Protein AF-A0A7S3APR7-F1 (afdb_monomer_lite)

Secondary structure (DSSP, 8-state):
--SS------SSSPPTT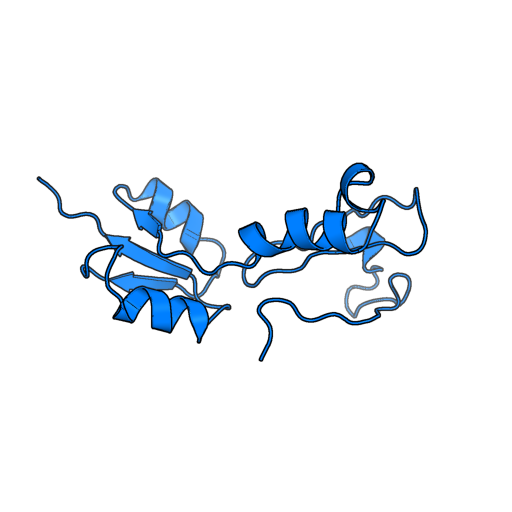S--HHHHHT--TTSSSPPEE--TTSPPEEPPGGG-SSHHHHHHHHHHHHS--EEEE-SHHHHHHHHTTT-EEEEE-S-TT-HHHHHHHHH-TTEEEEEEPPP-

Sequence (120 aa):
RGLVRGGVLDCEKALPSNKSLVGKFDLVRRTQPLLIFASGGHKPKQVPANSVGSAYAVMAWVKPKAEPHVRSITSQKQLQGYCGGRRTCLITRLPADSIILEQLARNFRTVEVLSLGEEP

Organism: NCBI:txid156174

Foldseek 3Di:
DDLDDDDDDDQQDQDPVRDGVCRVLVNDPPDPPFAWDDFAPDRIDTDDPVQVPDPVSVCVVRVVVSQFFEAEDADPVVVCVRPVPVQAEDEEQPDRPPPVLSVCSSVCRNYHYYHHDDDD

pLDDT: mean 85.1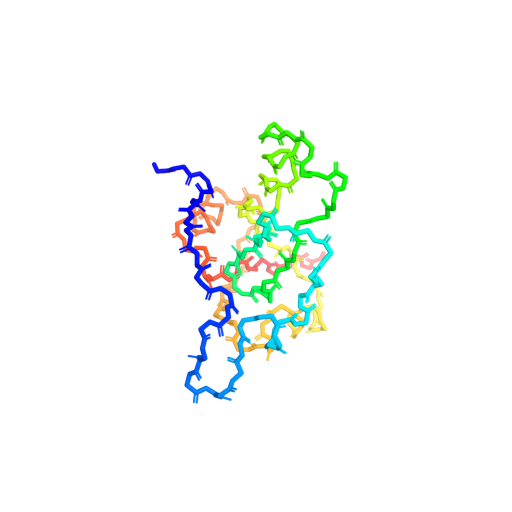7, std 8.64, range [48.28, 92.19]

Radius of gyration: 17.13 Å; chains: 1; bounding box: 39×26×48 Å

Structure (mmCIF, N/CA/C/O backbone):
data_AF-A0A7S3APR7-F1
#
_entry.id   AF-A0A7S3APR7-F1
#
loop_
_atom_site.group_PDB
_atom_site.id
_atom_site.type_symbol
_atom_site.label_atom_id
_atom_site.label_alt_id
_atom_site.label_comp_id
_atom_site.label_asym_id
_atom_site.label_entity_id
_atom_site.label_seq_id
_atom_site.pdbx_PDB_ins_code
_atom_site.Cartn_x
_atom_site.Cartn_y
_atom_site.Cartn_z
_atom_site.occupancy
_atom_site.B_iso_or_equiv
_atom_site.auth_seq_id
_atom_site.auth_comp_id
_atom_site.auth_asym_id
_atom_site.auth_atom_id
_atom_site.pdbx_PDB_model_num
ATOM 1 N N . ARG A 1 1 ? 6.989 -13.145 7.754 1.00 49.03 1 ARG A N 1
ATOM 2 C CA . ARG A 1 1 ? 6.702 -12.702 6.360 1.00 49.03 1 ARG A CA 1
ATOM 3 C C . ARG A 1 1 ? 6.849 -11.180 6.318 1.00 49.03 1 ARG A C 1
ATOM 5 O O . ARG A 1 1 ? 6.283 -10.538 7.189 1.00 49.03 1 ARG A O 1
ATOM 12 N N . GLY A 1 2 ? 7.649 -10.624 5.400 1.00 63.31 2 GLY A N 1
ATOM 13 C CA . GLY A 1 2 ? 7.965 -9.185 5.365 1.00 63.31 2 GLY A CA 1
ATOM 14 C C . GLY A 1 2 ? 6.755 -8.282 5.084 1.00 63.31 2 GLY A C 1
ATOM 15 O O . GLY A 1 2 ? 5.770 -8.731 4.498 1.00 63.31 2 GLY A O 1
ATOM 16 N N . LEU A 1 3 ? 6.844 -7.013 5.509 1.00 74.69 3 LEU A N 1
ATOM 17 C CA . LEU A 1 3 ? 5.797 -5.985 5.360 1.00 74.69 3 LEU A CA 1
ATOM 18 C C . LEU A 1 3 ? 5.459 -5.690 3.885 1.00 74.69 3 LEU A C 1
ATOM 20 O O . LEU A 1 3 ? 4.340 -5.303 3.564 1.00 74.69 3 LEU A O 1
ATOM 24 N N . VAL A 1 4 ? 6.434 -5.880 2.997 1.00 81.69 4 VAL A N 1
ATOM 25 C CA . VAL A 1 4 ? 6.363 -5.585 1.564 1.00 81.69 4 VAL A CA 1
ATOM 26 C C . VAL A 1 4 ? 6.776 -6.837 0.798 1.00 81.69 4 VAL A C 1
ATOM 28 O O . VAL A 1 4 ? 7.696 -7.544 1.213 1.00 81.69 4 VAL A O 1
ATOM 31 N N . ARG A 1 5 ? 6.097 -7.118 -0.318 1.00 85.88 5 ARG A N 1
ATOM 32 C CA . ARG A 1 5 ? 6.469 -8.179 -1.263 1.00 85.88 5 ARG A CA 1
ATOM 33 C C . ARG A 1 5 ? 6.855 -7.548 -2.595 1.00 85.88 5 ARG A C 1
ATOM 35 O O . ARG A 1 5 ? 6.199 -6.605 -3.028 1.00 85.88 5 ARG A O 1
ATOM 42 N N . GLY A 1 6 ? 7.905 -8.074 -3.217 1.00 87.81 6 GLY A N 1
ATOM 43 C CA . GLY A 1 6 ? 8.338 -7.689 -4.558 1.00 87.81 6 GLY A CA 1
ATOM 44 C C . GLY A 1 6 ? 7.937 -8.734 -5.594 1.00 87.81 6 GLY A C 1
ATOM 45 O O . GLY A 1 6 ? 7.776 -9.910 -5.267 1.00 87.81 6 GLY A O 1
ATOM 46 N N . GLY A 1 7 ? 7.784 -8.296 -6.838 1.00 90.25 7 GLY A N 1
ATOM 47 C CA . GLY A 1 7 ? 7.514 -9.149 -7.988 1.00 90.25 7 GLY A CA 1
ATOM 48 C C . GLY A 1 7 ? 7.732 -8.379 -9.284 1.00 90.25 7 GLY A C 1
ATOM 49 O O . GLY A 1 7 ? 7.788 -7.149 -9.275 1.00 90.25 7 GLY A O 1
ATOM 50 N N . VAL A 1 8 ? 7.862 -9.109 -10.388 1.00 91.31 8 VAL A N 1
ATOM 51 C CA . VAL A 1 8 ? 8.006 -8.538 -11.730 1.00 91.31 8 VAL A CA 1
ATOM 52 C C . VAL A 1 8 ? 6.725 -8.799 -12.507 1.00 91.31 8 VAL A C 1
ATOM 54 O O . VAL A 1 8 ? 6.100 -9.851 -12.370 1.00 91.31 8 VAL A O 1
ATOM 57 N N . LEU A 1 9 ? 6.313 -7.810 -13.289 1.00 88.81 9 LEU A N 1
ATOM 58 C CA . LEU A 1 9 ? 5.088 -7.827 -14.071 1.00 88.81 9 LEU A CA 1
ATOM 59 C C . LEU A 1 9 ? 5.421 -7.289 -15.459 1.00 88.81 9 LEU A C 1
ATOM 61 O O . LEU A 1 9 ? 6.075 -6.251 -15.574 1.00 88.81 9 LEU A O 1
ATOM 65 N N . ASP A 1 10 ? 4.930 -7.954 -16.499 1.00 89.38 10 ASP A N 1
ATOM 66 C CA . ASP A 1 10 ? 4.929 -7.374 -17.837 1.00 89.38 10 ASP A CA 1
ATOM 67 C C . ASP A 1 10 ? 3.837 -6.297 -17.907 1.00 89.38 10 ASP A C 1
ATOM 69 O O . ASP A 1 10 ? 2.639 -6.593 -17.877 1.00 89.38 10 ASP A O 1
ATOM 73 N N . CYS A 1 11 ? 4.263 -5.033 -17.945 1.00 87.00 11 CYS A N 1
ATOM 74 C CA . CYS A 1 11 ? 3.361 -3.886 -17.975 1.00 87.00 11 CYS A CA 1
ATOM 75 C C . CYS A 1 11 ? 2.682 -3.680 -19.336 1.00 87.00 11 CYS A C 1
ATOM 77 O O . CYS A 1 11 ? 1.676 -2.966 -19.391 1.00 87.00 11 CYS A O 1
ATOM 79 N N . GLU A 1 12 ? 3.205 -4.298 -20.398 1.00 87.31 12 GLU A N 1
ATOM 80 C CA . GLU A 1 12 ? 2.714 -4.187 -21.774 1.00 87.31 12 GLU A CA 1
ATOM 81 C C . GLU A 1 12 ? 1.708 -5.281 -22.121 1.00 87.31 12 GLU A C 1
ATOM 83 O O . GLU A 1 12 ? 0.846 -5.070 -22.976 1.00 87.31 12 GLU A O 1
ATOM 88 N N . LYS A 1 13 ? 1.755 -6.415 -21.414 1.00 91.69 13 LYS A N 1
ATOM 89 C CA . LYS A 1 13 ? 0.798 -7.504 -21.602 1.00 91.69 13 LYS A CA 1
ATOM 90 C C . LYS A 1 13 ? -0.643 -7.001 -21.487 1.00 91.69 13 LYS A C 1
ATOM 92 O O . LYS A 1 13 ? -1.040 -6.381 -20.494 1.00 91.69 13 LYS A O 1
ATOM 97 N N . ALA A 1 14 ? -1.441 -7.308 -22.507 1.00 91.88 14 ALA A N 1
ATOM 98 C CA . ALA A 1 14 ? -2.855 -6.977 -22.528 1.00 91.88 14 ALA A CA 1
ATOM 99 C C . ALA A 1 14 ? -3.597 -7.712 -21.401 1.00 91.88 14 ALA A C 1
ATOM 101 O O . ALA A 1 14 ? -3.483 -8.927 -21.229 1.00 91.88 14 ALA A O 1
ATOM 102 N N . LEU A 1 15 ? -4.367 -6.957 -20.622 1.00 90.00 15 LEU A N 1
ATOM 103 C CA . LEU A 1 15 ? -5.308 -7.495 -19.645 1.00 90.00 15 LEU A CA 1
ATOM 104 C C . LEU A 1 15 ? -6.585 -7.976 -20.357 1.00 90.00 15 LEU A C 1
ATOM 106 O O . LEU A 1 15 ? -6.844 -7.537 -21.476 1.00 90.00 15 LEU A O 1
ATOM 110 N N . PRO A 1 16 ? -7.466 -8.748 -19.690 1.00 92.19 16 PRO A N 1
ATOM 111 C CA . PRO A 1 16 ? -8.779 -9.116 -20.240 1.00 92.19 16 PRO A CA 1
ATOM 112 C C . PRO A 1 16 ? -9.645 -7.924 -20.683 1.00 92.19 16 PRO A C 1
ATOM 114 O O . PRO A 1 16 ? -10.578 -8.078 -21.457 1.00 92.19 16 PRO A O 1
ATOM 117 N N . SER A 1 17 ? -9.334 -6.717 -20.203 1.00 89.56 17 SER A N 1
ATOM 118 C CA . SER A 1 17 ? -9.963 -5.469 -20.642 1.00 89.56 17 SER A CA 1
ATOM 119 C C . SER A 1 17 ? -9.361 -4.878 -21.929 1.00 89.56 17 SER A C 1
ATOM 121 O O . SER A 1 17 ? -9.608 -3.706 -22.203 1.00 89.56 17 SER A O 1
ATOM 123 N N . ASN A 1 18 ? -8.493 -5.603 -22.643 1.00 90.56 18 ASN A N 1
ATOM 124 C CA . ASN A 1 18 ? -7.707 -5.154 -23.806 1.00 90.56 18 ASN A CA 1
ATOM 125 C C . ASN A 1 18 ? -6.809 -3.921 -23.566 1.00 90.56 18 ASN A C 1
ATOM 127 O O . ASN A 1 18 ? -6.305 -3.317 -24.507 1.00 90.56 18 ASN A O 1
ATOM 131 N N . LYS A 1 19 ? -6.575 -3.544 -22.302 1.00 92.12 19 LYS A N 1
ATOM 132 C CA . LYS A 1 19 ? -5.662 -2.456 -21.908 1.00 92.12 19 LYS A CA 1
ATOM 133 C C . LYS A 1 19 ? -4.392 -3.042 -21.303 1.00 92.12 19 LYS A C 1
ATOM 135 O O . LYS A 1 19 ? -4.469 -4.049 -20.602 1.00 92.12 19 LYS A O 1
ATOM 140 N N . SER A 1 20 ? -3.254 -2.385 -21.506 1.00 92.00 20 SER A N 1
ATOM 141 C CA . SER A 1 20 ? -2.024 -2.663 -20.755 1.00 92.00 20 SER A CA 1
ATOM 142 C C . SER A 1 20 ? -2.139 -2.158 -19.308 1.00 92.00 20 SER A C 1
ATOM 144 O O . SER A 1 20 ? -3.022 -1.349 -18.988 1.00 92.00 20 SER A O 1
ATOM 146 N N . LEU A 1 21 ? -1.246 -2.595 -18.413 1.00 89.62 21 LEU A N 1
ATOM 147 C CA . LEU A 1 21 ? -1.198 -2.066 -17.041 1.00 89.62 21 LEU A CA 1
ATOM 148 C C . LEU A 1 21 ? -0.917 -0.559 -17.038 1.00 89.62 21 LEU A C 1
ATOM 150 O O . LEU A 1 21 ? -1.522 0.173 -16.253 1.00 89.62 21 LEU A O 1
ATOM 154 N N . VAL A 1 22 ? -0.071 -0.098 -17.964 1.00 90.38 22 VAL A N 1
ATOM 155 C CA . VAL A 1 22 ? 0.219 1.326 -18.163 1.00 90.38 22 VAL A CA 1
ATOM 156 C C . VAL A 1 22 ? -1.060 2.096 -18.482 1.00 90.38 22 VAL A C 1
ATOM 158 O O . VAL A 1 22 ? -1.385 3.046 -17.774 1.00 90.38 22 VAL A O 1
ATOM 161 N N . GLY A 1 23 ? -1.824 1.661 -19.488 1.00 90.06 23 GLY A N 1
ATOM 162 C CA . GLY A 1 23 ? -3.046 2.357 -19.900 1.00 90.06 23 GLY A CA 1
ATOM 163 C C . GLY A 1 23 ? -4.189 2.242 -18.888 1.00 90.06 23 GLY A C 1
ATOM 164 O O . GLY A 1 23 ? -5.009 3.147 -18.764 1.00 90.06 23 GLY A O 1
ATOM 165 N N . LYS A 1 24 ? -4.262 1.141 -18.131 1.00 89.75 24 LYS A N 1
ATOM 166 C CA . LYS A 1 24 ? -5.295 0.958 -17.100 1.00 89.75 24 LYS A CA 1
ATOM 167 C C . LYS A 1 24 ? -5.065 1.850 -15.882 1.00 89.75 24 LYS A C 1
ATOM 169 O O . LYS A 1 24 ? -6.032 2.338 -15.294 1.00 89.75 24 LYS A O 1
ATOM 174 N N . PHE A 1 25 ? -3.810 2.022 -15.474 1.00 89.31 25 PHE A N 1
ATOM 175 C CA . PHE A 1 25 ? -3.472 2.756 -14.256 1.00 89.31 25 PHE A CA 1
ATOM 176 C C . PHE A 1 25 ? -2.939 4.165 -14.494 1.00 89.31 25 PHE A C 1
ATOM 178 O O . PHE A 1 25 ? -2.789 4.883 -13.508 1.00 89.31 25 PHE A O 1
ATOM 185 N N . ASP A 1 26 ? -2.796 4.577 -15.756 1.00 89.44 26 ASP A N 1
ATOM 186 C CA . ASP A 1 26 ? -2.256 5.878 -16.165 1.00 89.44 26 ASP A CA 1
ATOM 187 C C . ASP A 1 26 ? -0.806 6.064 -15.684 1.00 89.44 26 ASP A C 1
ATOM 189 O O . ASP A 1 26 ? -0.451 7.017 -14.994 1.00 89.44 26 ASP A O 1
ATOM 193 N N . LEU A 1 27 ? 0.026 5.053 -15.958 1.00 88.88 27 LEU A N 1
ATOM 194 C CA . LEU A 1 27 ? 1.436 5.046 -15.562 1.00 88.88 27 LEU A CA 1
ATOM 195 C C . LEU A 1 27 ? 2.281 5.812 -16.583 1.00 88.88 27 LEU A C 1
ATOM 197 O O . LEU A 1 27 ? 2.084 5.690 -17.792 1.00 88.88 27 LEU A O 1
ATOM 201 N N . VAL A 1 28 ? 3.282 6.551 -16.106 1.00 88.38 28 VAL A N 1
ATOM 202 C CA . VAL A 1 28 ? 4.118 7.403 -16.954 1.00 88.38 28 VAL A CA 1
ATOM 203 C C . VAL A 1 28 ? 5.405 6.674 -17.339 1.00 88.38 28 VAL A C 1
ATOM 205 O O . VAL A 1 28 ? 6.267 6.400 -16.500 1.00 88.38 28 VAL A O 1
ATOM 208 N N . ARG A 1 29 ? 5.581 6.432 -18.642 1.00 82.31 29 ARG A N 1
ATOM 209 C CA . ARG A 1 29 ? 6.728 5.717 -19.238 1.00 82.31 29 ARG A CA 1
ATOM 210 C C . ARG A 1 29 ? 7.992 6.572 -19.389 1.00 82.31 29 ARG A C 1
ATOM 212 O O . ARG A 1 29 ? 8.595 6.604 -20.453 1.00 82.31 29 ARG A O 1
ATOM 219 N N . ARG A 1 30 ? 8.399 7.297 -18.347 1.00 76.56 30 ARG A N 1
ATOM 220 C CA . ARG A 1 30 ? 9.641 8.097 -18.398 1.00 76.56 30 ARG A CA 1
ATOM 221 C C . ARG A 1 30 ? 10.892 7.301 -18.027 1.00 76.56 30 ARG A C 1
ATOM 223 O O . ARG A 1 30 ? 11.988 7.718 -18.372 1.00 76.56 30 ARG A O 1
ATOM 230 N N . THR A 1 31 ? 10.734 6.174 -17.336 1.00 69.94 31 THR A N 1
ATOM 231 C CA . THR A 1 31 ? 11.840 5.338 -16.852 1.00 69.94 31 THR A CA 1
ATOM 232 C C . THR A 1 31 ? 11.484 3.858 -16.982 1.00 69.94 31 THR A C 1
ATOM 234 O O . THR A 1 31 ? 10.324 3.483 -16.803 1.00 69.94 31 THR A O 1
ATOM 237 N N . GLN A 1 32 ? 12.475 3.008 -17.254 1.00 71.88 32 GLN A N 1
ATOM 238 C CA . GLN A 1 32 ? 12.354 1.552 -17.153 1.00 71.88 32 GLN A CA 1
ATOM 239 C C . GLN A 1 32 ? 13.485 1.012 -16.257 1.00 71.88 32 GLN A C 1
ATOM 241 O O . GLN A 1 32 ? 14.619 1.459 -16.418 1.00 71.88 32 GLN A O 1
ATOM 246 N N . PRO A 1 33 ? 13.206 0.084 -15.320 1.00 81.81 33 PRO A N 1
ATOM 247 C CA . PRO A 1 33 ? 11.897 -0.502 -15.008 1.00 81.81 33 PRO A CA 1
ATOM 248 C C . PRO A 1 33 ? 10.936 0.486 -14.312 1.00 81.81 33 PRO A C 1
ATOM 250 O O . PRO A 1 33 ? 11.357 1.395 -13.597 1.00 81.81 33 PRO A O 1
ATOM 253 N N . LEU A 1 34 ? 9.625 0.301 -14.510 1.00 88.44 34 LEU A N 1
ATOM 254 C CA . LEU A 1 34 ? 8.599 1.028 -13.754 1.00 88.44 34 LEU A CA 1
ATOM 255 C C . LEU A 1 34 ? 8.448 0.393 -12.370 1.00 88.44 34 LEU A C 1
ATOM 257 O O . LEU A 1 34 ? 8.059 -0.768 -12.255 1.00 88.44 34 LEU A O 1
ATOM 261 N N . LEU A 1 35 ? 8.703 1.163 -11.313 1.00 90.81 35 LEU A N 1
ATOM 262 C CA . LEU A 1 35 ? 8.385 0.731 -9.955 1.00 90.81 35 LEU A CA 1
ATOM 263 C C . LEU A 1 35 ? 6.946 1.115 -9.619 1.00 90.81 35 LEU A C 1
ATOM 265 O O . LEU A 1 35 ? 6.581 2.291 -9.628 1.00 90.81 35 LEU A O 1
ATOM 269 N N . ILE A 1 36 ? 6.130 0.108 -9.319 1.00 91.06 36 ILE A N 1
ATOM 270 C CA . ILE A 1 36 ? 4.713 0.264 -8.996 1.00 91.06 36 ILE A CA 1
ATOM 271 C C . ILE A 1 36 ? 4.493 -0.226 -7.569 1.00 91.06 36 ILE A C 1
ATOM 273 O O . ILE A 1 36 ? 4.895 -1.328 -7.203 1.00 91.06 36 ILE A O 1
ATOM 277 N N . PHE A 1 37 ? 3.815 0.588 -6.771 1.00 91.25 37 PHE A N 1
ATOM 278 C CA . PHE A 1 37 ? 3.325 0.212 -5.460 1.00 91.25 37 PHE A CA 1
ATOM 279 C C . PHE A 1 37 ? 1.833 -0.097 -5.525 1.00 91.25 37 PHE A C 1
ATOM 281 O O . PHE A 1 37 ? 1.029 0.721 -5.980 1.00 91.25 37 PHE A O 1
ATOM 288 N N . ALA A 1 38 ? 1.471 -1.277 -5.033 1.00 88.62 38 ALA A N 1
ATOM 289 C CA . ALA A 1 38 ? 0.095 -1.698 -4.849 1.00 88.62 38 ALA A CA 1
ATOM 290 C C . ALA A 1 38 ? -0.118 -2.070 -3.378 1.00 88.62 38 ALA A C 1
ATOM 292 O O . ALA A 1 38 ? 0.607 -2.896 -2.824 1.00 88.62 38 ALA A O 1
ATOM 293 N N . SER A 1 39 ? -1.130 -1.468 -2.761 1.00 83.44 39 SER A N 1
ATOM 294 C CA . SER A 1 39 ? -1.626 -1.832 -1.436 1.00 83.44 39 SER A CA 1
ATOM 295 C C . SER A 1 39 ? -3.099 -2.219 -1.532 1.00 83.44 39 SER A C 1
ATOM 297 O O . SER A 1 39 ? -3.816 -1.746 -2.418 1.00 83.44 39 SER A O 1
ATOM 299 N N . GLY A 1 40 ? -3.543 -3.116 -0.647 1.00 72.81 40 GLY A N 1
ATOM 300 C CA . GLY A 1 40 ? -4.936 -3.562 -0.600 1.00 72.81 40 GLY A CA 1
ATOM 301 C C . GLY A 1 40 ? -5.892 -2.369 -0.554 1.00 72.81 40 GLY A C 1
ATOM 302 O O . GLY A 1 40 ? -5.646 -1.407 0.163 1.00 72.81 40 GLY A O 1
ATOM 303 N N . GLY A 1 41 ? -6.933 -2.393 -1.387 1.00 68.69 41 GLY A N 1
ATOM 304 C CA . GLY A 1 41 ? -7.954 -1.340 -1.441 1.00 68.69 41 GLY A CA 1
ATOM 305 C C . GLY A 1 41 ? -7.577 -0.075 -2.224 1.00 68.69 41 GLY A C 1
ATOM 306 O O . GLY A 1 41 ? -8.471 0.665 -2.639 1.00 68.69 41 GLY A O 1
ATOM 307 N N . HIS A 1 42 ? -6.298 0.174 -2.513 1.00 77.94 42 HIS A N 1
ATOM 308 C CA . HIS A 1 42 ? -5.869 1.378 -3.226 1.00 77.94 42 HIS A CA 1
ATOM 309 C C . HIS A 1 42 ? -5.536 1.106 -4.695 1.00 77.94 42 HIS A C 1
ATOM 311 O O . HIS A 1 42 ? -4.982 0.068 -5.055 1.00 77.94 42 HIS A O 1
ATOM 317 N N . LYS A 1 43 ? -5.836 2.084 -5.564 1.00 84.12 43 LYS A N 1
ATOM 318 C CA . LYS A 1 43 ? -5.367 2.061 -6.957 1.00 84.12 43 LYS A CA 1
ATOM 319 C C . LYS A 1 43 ? -3.829 2.006 -6.945 1.00 84.12 43 LYS A C 1
ATOM 321 O O . LYS A 1 43 ? -3.233 2.843 -6.259 1.00 84.12 43 LYS A O 1
ATOM 326 N N . PRO A 1 44 ? -3.196 1.079 -7.687 1.00 88.94 44 PRO A N 1
ATOM 327 C CA . PRO A 1 44 ? -1.747 1.045 -7.841 1.00 88.94 44 PRO A CA 1
ATOM 328 C C . PRO A 1 44 ? -1.193 2.399 -8.290 1.00 88.94 44 PRO A C 1
ATOM 330 O O . PRO A 1 44 ? -1.810 3.087 -9.106 1.00 88.94 44 PRO A O 1
ATOM 333 N N . LYS A 1 45 ? -0.033 2.777 -7.749 1.00 89.38 45 LYS A N 1
ATOM 334 C CA . LYS A 1 45 ? 0.646 4.043 -8.050 1.00 89.38 45 LYS A CA 1
ATOM 335 C C . LYS A 1 45 ? 2.094 3.796 -8.433 1.00 89.38 45 LYS A C 1
ATOM 337 O O . LYS A 1 45 ? 2.748 2.925 -7.868 1.00 89.38 45 LYS A O 1
ATOM 342 N N . GLN A 1 46 ? 2.605 4.603 -9.351 1.00 90.69 46 GLN A N 1
ATOM 343 C CA . GLN A 1 46 ? 4.027 4.626 -9.668 1.00 90.69 46 GLN A CA 1
ATOM 344 C C . GLN A 1 46 ? 4.816 5.240 -8.505 1.00 90.69 46 GLN A C 1
ATOM 346 O O . GLN A 1 46 ? 4.394 6.241 -7.919 1.00 90.69 46 GLN A O 1
ATOM 351 N N . VAL A 1 47 ? 5.953 4.635 -8.162 1.00 90.75 47 VAL A N 1
ATOM 352 C CA . VAL A 1 47 ? 6.881 5.191 -7.175 1.00 90.75 47 VAL A CA 1
ATOM 353 C C . VAL A 1 47 ? 7.507 6.460 -7.774 1.00 90.75 47 VAL A C 1
ATOM 355 O O . VAL A 1 47 ? 8.004 6.411 -8.902 1.00 90.75 47 VAL A O 1
ATOM 358 N N . PRO A 1 48 ? 7.478 7.601 -7.065 1.00 88.62 48 PRO A N 1
ATOM 359 C CA . PRO A 1 48 ? 8.060 8.850 -7.546 1.00 88.62 48 PRO A CA 1
ATOM 360 C C . PRO A 1 48 ? 9.552 8.710 -7.854 1.00 88.62 48 PRO A C 1
ATOM 362 O O . PRO A 1 48 ? 10.277 8.094 -7.079 1.00 88.62 48 PRO A O 1
ATOM 365 N N . ALA A 1 49 ? 10.025 9.328 -8.939 1.00 84.88 49 ALA A N 1
ATOM 366 C CA . ALA A 1 49 ? 11.409 9.190 -9.408 1.00 84.88 49 ALA A CA 1
ATOM 367 C C . ALA A 1 49 ? 12.465 9.540 -8.340 1.00 84.88 49 ALA A C 1
ATOM 369 O O . ALA A 1 49 ? 13.467 8.841 -8.215 1.00 84.88 49 ALA A O 1
ATOM 370 N N . ASN A 1 50 ? 12.205 10.553 -7.504 1.00 85.44 50 ASN A N 1
ATOM 371 C CA . ASN A 1 50 ? 13.082 10.931 -6.386 1.00 85.44 50 ASN A CA 1
ATOM 372 C C . ASN A 1 50 ? 13.251 9.821 -5.329 1.00 85.44 50 ASN A C 1
ATOM 374 O O . ASN A 1 50 ? 14.215 9.828 -4.573 1.00 85.44 50 ASN A O 1
ATOM 378 N N . SER A 1 51 ? 12.324 8.865 -5.282 1.00 86.62 51 SER A N 1
ATOM 379 C CA . SER A 1 51 ? 12.326 7.739 -4.348 1.00 86.62 51 SER A CA 1
ATOM 380 C C . SER A 1 51 ? 12.926 6.470 -4.966 1.00 86.62 51 SER A C 1
ATOM 382 O O . SER A 1 51 ? 13.072 5.478 -4.264 1.00 86.62 51 SER A O 1
ATOM 384 N N . VAL A 1 52 ? 13.278 6.482 -6.260 1.00 84.81 52 VAL A N 1
ATOM 385 C CA . VAL A 1 52 ? 13.826 5.323 -6.998 1.00 84.81 52 VAL A CA 1
ATOM 386 C C . VAL A 1 52 ? 15.364 5.292 -6.986 1.00 84.81 52 VAL A C 1
ATOM 388 O O . VAL A 1 52 ? 15.961 4.316 -7.423 1.00 84.81 52 VAL A O 1
ATOM 391 N N . GLY A 1 53 ? 16.030 6.316 -6.439 1.00 84.31 53 GLY A N 1
ATOM 392 C CA . GLY A 1 53 ? 17.495 6.445 -6.493 1.00 84.31 53 GLY A CA 1
ATOM 393 C C . GLY A 1 53 ? 18.286 5.352 -5.760 1.00 84.31 53 GLY A C 1
ATOM 394 O O . GLY A 1 53 ? 19.463 5.157 -6.044 1.00 84.31 53 GLY A O 1
ATOM 395 N N . SER A 1 54 ? 17.669 4.624 -4.827 1.00 89.00 54 SER A N 1
ATOM 396 C CA . SER A 1 54 ? 18.287 3.477 -4.154 1.00 89.00 54 SER A CA 1
ATOM 397 C C . SER A 1 54 ? 17.233 2.550 -3.552 1.00 89.00 54 SER A C 1
ATOM 399 O O . SER A 1 54 ? 16.104 2.963 -3.282 1.00 89.00 54 SER A O 1
ATOM 401 N N . ALA A 1 55 ? 17.611 1.300 -3.264 1.00 87.69 55 ALA A N 1
ATOM 402 C CA . ALA A 1 55 ? 16.737 0.364 -2.553 1.00 87.69 55 ALA A CA 1
ATOM 403 C C . ALA A 1 55 ? 16.279 0.920 -1.190 1.00 87.69 55 ALA A C 1
ATOM 405 O O . ALA A 1 55 ? 15.126 0.743 -0.800 1.00 87.69 55 ALA A O 1
ATOM 406 N N . TYR A 1 56 ? 17.158 1.648 -0.494 1.00 90.06 56 TYR A N 1
ATOM 407 C CA . TYR A 1 56 ? 16.831 2.310 0.767 1.00 90.06 56 TYR A CA 1
ATOM 408 C C . TYR A 1 56 ? 15.765 3.398 0.585 1.00 90.06 56 TYR A C 1
ATOM 410 O O . TYR A 1 56 ? 14.785 3.418 1.328 1.00 90.06 56 TYR A O 1
ATOM 418 N N . ALA A 1 57 ? 15.904 4.254 -0.433 1.00 91.12 57 ALA A N 1
ATOM 419 C CA . ALA A 1 57 ? 14.930 5.304 -0.730 1.00 91.12 57 ALA A CA 1
ATOM 420 C C . ALA A 1 57 ? 13.554 4.723 -1.099 1.00 91.12 57 ALA A C 1
ATOM 422 O O . ALA A 1 57 ? 12.525 5.195 -0.608 1.00 91.12 57 ALA A O 1
ATOM 423 N N . VAL A 1 58 ? 13.535 3.637 -1.880 1.00 90.62 58 VAL A N 1
ATOM 424 C CA . VAL A 1 58 ? 12.296 2.924 -2.218 1.00 90.62 58 VAL A CA 1
ATOM 425 C C . VAL A 1 58 ? 11.645 2.381 -0.948 1.00 90.62 58 VAL A C 1
ATOM 427 O O . VAL A 1 58 ? 10.459 2.608 -0.712 1.00 90.62 58 VAL A O 1
ATOM 430 N N . MET A 1 59 ? 12.411 1.704 -0.090 1.00 90.31 59 MET A N 1
ATOM 431 C CA . MET A 1 59 ? 11.889 1.142 1.156 1.00 90.31 59 MET A CA 1
ATOM 432 C C . MET A 1 59 ? 11.386 2.219 2.120 1.00 90.31 59 MET A C 1
ATOM 434 O O . MET A 1 59 ? 10.318 2.042 2.708 1.00 90.31 59 MET A O 1
ATOM 438 N N . ALA A 1 60 ? 12.093 3.343 2.243 1.00 90.69 60 ALA A N 1
ATOM 439 C CA . ALA A 1 60 ? 11.664 4.486 3.046 1.00 90.69 60 ALA A CA 1
ATOM 440 C C . ALA A 1 60 ? 10.333 5.070 2.544 1.00 90.69 60 ALA A C 1
ATOM 442 O O . ALA A 1 60 ? 9.481 5.455 3.344 1.00 90.69 60 ALA A O 1
ATOM 443 N N . TRP A 1 61 ? 10.106 5.077 1.227 1.00 90.69 61 TRP A N 1
ATOM 444 C CA . TRP A 1 61 ? 8.845 5.539 0.653 1.00 90.69 61 TRP A CA 1
ATOM 445 C C . TRP A 1 61 ? 7.703 4.522 0.802 1.00 90.69 6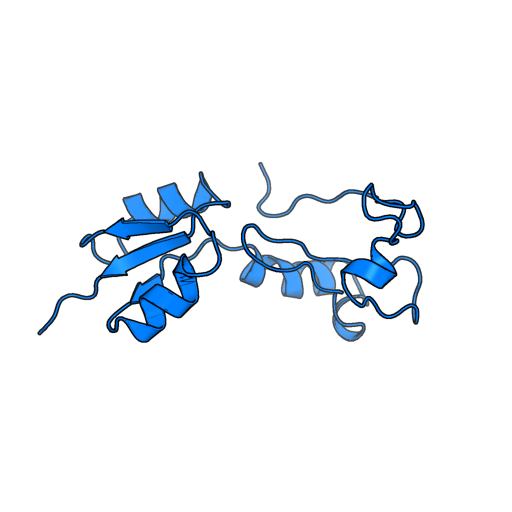1 TRP A C 1
ATOM 447 O O . TRP A 1 61 ? 6.557 4.923 1.037 1.00 90.69 61 TRP A O 1
ATOM 457 N N . VAL A 1 62 ? 7.989 3.225 0.646 1.00 90.81 62 VAL A N 1
ATOM 458 C CA . VAL A 1 62 ? 6.982 2.152 0.647 1.00 90.81 62 VAL A CA 1
ATOM 459 C C . VAL A 1 62 ? 6.545 1.777 2.063 1.00 90.81 62 VAL A C 1
ATOM 461 O O . VAL A 1 62 ? 5.350 1.606 2.296 1.00 90.81 62 VAL A O 1
ATOM 464 N N . LYS A 1 63 ? 7.479 1.643 3.014 1.00 88.56 63 LYS A N 1
ATOM 465 C CA . LYS A 1 63 ? 7.210 1.070 4.345 1.00 88.56 63 LYS A CA 1
ATOM 466 C C . LYS A 1 63 ? 6.074 1.788 5.096 1.00 88.56 63 LYS A C 1
ATOM 468 O O . LYS A 1 63 ? 5.134 1.089 5.467 1.00 88.56 63 LYS A O 1
ATOM 473 N N . PRO A 1 64 ? 6.051 3.132 5.214 1.00 87.75 64 PRO A N 1
ATOM 474 C CA . PRO A 1 64 ? 4.954 3.834 5.891 1.00 87.75 64 PRO A CA 1
ATOM 475 C C . PRO A 1 64 ? 3.600 3.663 5.188 1.00 87.75 64 PRO A C 1
ATOM 477 O O . PRO A 1 64 ? 2.551 3.695 5.817 1.00 87.75 64 PRO A O 1
ATOM 480 N N . LYS A 1 65 ? 3.600 3.463 3.863 1.00 87.00 65 LYS A N 1
ATOM 481 C CA . LYS A 1 65 ? 2.372 3.267 3.070 1.00 87.00 65 LYS A CA 1
ATOM 482 C C . LYS A 1 65 ? 1.872 1.824 3.097 1.00 87.00 65 LYS A C 1
ATOM 484 O O . LYS A 1 65 ? 0.717 1.571 2.769 1.00 87.00 65 LYS A O 1
ATOM 489 N N . ALA A 1 66 ? 2.754 0.882 3.422 1.00 84.56 66 ALA A N 1
ATOM 490 C CA . ALA A 1 66 ? 2.451 -0.536 3.561 1.00 84.56 66 ALA A CA 1
ATOM 491 C C . ALA A 1 66 ? 2.094 -0.921 5.004 1.00 84.56 66 ALA A C 1
ATOM 493 O O . ALA A 1 66 ? 1.736 -2.077 5.254 1.00 84.56 66 ALA A O 1
ATOM 494 N N . GLU A 1 67 ? 2.238 0.001 5.953 1.00 83.75 67 GLU A N 1
ATOM 495 C CA . GLU A 1 67 ? 1.883 -0.223 7.344 1.00 83.75 67 GLU A CA 1
ATOM 496 C C . GLU A 1 67 ? 0.349 -0.256 7.483 1.00 83.75 67 GLU A C 1
ATOM 498 O O . GLU A 1 67 ? -0.351 0.574 6.895 1.00 83.75 67 GLU A O 1
ATOM 503 N N . PRO A 1 68 ? -0.209 -1.271 8.154 1.00 78.31 68 PRO A N 1
ATOM 504 C CA . PRO A 1 68 ? -1.637 -1.338 8.428 1.00 78.31 68 PRO A CA 1
ATOM 505 C C . PRO A 1 68 ? -2.018 -0.286 9.467 1.00 78.31 68 PRO A C 1
ATOM 507 O O . PRO A 1 68 ? -1.301 -0.095 10.444 1.00 78.31 68 PRO A O 1
ATOM 510 N N . HIS A 1 69 ? -3.152 0.376 9.255 1.00 81.94 69 HIS A N 1
ATOM 511 C CA . HIS A 1 69 ? -3.631 1.436 10.134 1.00 81.94 69 HIS A CA 1
ATOM 512 C C . HIS A 1 69 ? -5.093 1.195 10.485 1.00 81.94 69 HIS A C 1
ATOM 514 O O . HIS A 1 69 ? -5.904 0.913 9.602 1.00 81.94 69 HIS A O 1
ATOM 520 N N . VAL A 1 70 ? -5.421 1.369 11.760 1.00 88.00 70 VAL A N 1
ATOM 521 C CA 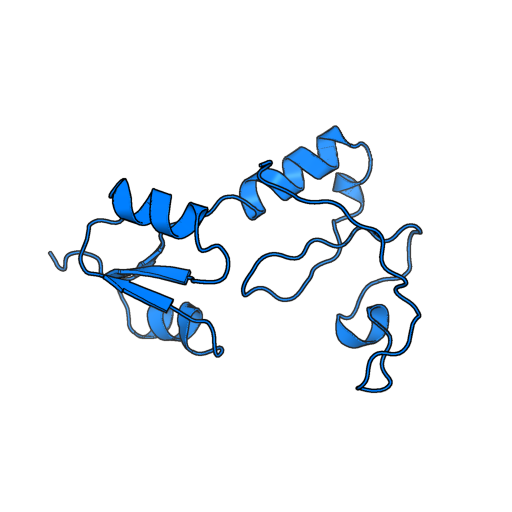. VAL A 1 70 ? -6.802 1.505 12.219 1.00 88.00 70 VAL A CA 1
ATOM 522 C C . VAL A 1 70 ? -7.197 2.967 12.038 1.00 88.00 70 VAL A C 1
ATOM 524 O O . VAL A 1 70 ? -6.479 3.869 12.472 1.00 88.00 70 VAL A O 1
ATOM 527 N N . ARG A 1 71 ? -8.304 3.232 11.345 1.00 88.19 71 ARG A N 1
ATOM 528 C CA . ARG A 1 71 ? -8.789 4.605 11.144 1.00 88.19 71 ARG A CA 1
ATOM 529 C C . ARG A 1 71 ? -9.882 4.900 12.157 1.00 88.19 71 ARG A C 1
ATOM 531 O O . ARG A 1 71 ? -10.888 4.199 12.180 1.00 88.19 71 ARG A O 1
ATOM 538 N N . SER A 1 72 ? -9.714 5.959 12.940 1.00 90.38 72 SER A N 1
ATOM 539 C CA . SER A 1 72 ? -10.831 6.531 13.689 1.00 90.38 72 SER A CA 1
ATOM 540 C C . SER A 1 72 ? -11.708 7.347 12.740 1.00 90.38 72 SER A C 1
ATOM 542 O O . SER A 1 72 ? -11.199 8.149 11.948 1.00 90.38 72 SER A O 1
ATOM 544 N N . ILE A 1 73 ? -13.013 7.101 12.779 1.00 90.38 73 ILE A N 1
ATOM 545 C CA . ILE A 1 73 ? -14.015 7.824 12.003 1.00 90.38 73 ILE A CA 1
ATOM 546 C C . ILE A 1 73 ? -15.048 8.441 12.944 1.00 90.38 73 ILE A C 1
ATOM 548 O O . ILE A 1 73 ? -15.529 7.798 13.873 1.00 90.38 73 ILE A O 1
ATOM 552 N N . THR A 1 74 ? -15.408 9.691 12.669 1.00 89.88 74 THR A N 1
ATOM 553 C CA . THR A 1 74 ? -16.377 10.468 13.462 1.00 89.88 74 THR A CA 1
ATOM 554 C C . THR A 1 74 ? -17.545 10.976 12.622 1.00 89.88 74 THR A C 1
ATOM 556 O O . THR A 1 74 ? -18.447 11.629 13.131 1.00 89.88 74 THR A O 1
ATOM 559 N N . SER A 1 75 ? -17.549 10.707 11.312 1.00 89.62 75 SER A N 1
ATOM 560 C CA . SER A 1 75 ? -18.599 11.190 10.413 1.00 89.62 75 SER A CA 1
ATOM 561 C C . SER A 1 75 ? -18.989 10.170 9.351 1.00 89.62 75 SER A C 1
ATOM 563 O O . SER A 1 75 ? -18.167 9.400 8.845 1.00 89.62 75 SER A O 1
ATOM 565 N N . GLN A 1 76 ? -20.250 10.243 8.923 1.00 89.69 76 GLN A N 1
ATOM 566 C CA . GLN A 1 76 ? -20.774 9.433 7.825 1.00 89.69 76 GLN A CA 1
ATOM 567 C C . GLN A 1 76 ? -20.015 9.678 6.510 1.00 89.69 76 GLN A C 1
ATOM 569 O O . GLN A 1 76 ? -19.780 8.744 5.747 1.00 89.69 76 GLN A O 1
ATOM 574 N N . LYS A 1 77 ? -19.561 10.915 6.264 1.00 89.69 77 LYS A N 1
ATOM 575 C CA . LYS A 1 77 ? -18.752 11.261 5.084 1.00 89.69 77 LYS A CA 1
ATOM 576 C C . LYS A 1 77 ? -17.414 10.517 5.070 1.00 89.69 77 LYS A C 1
ATOM 578 O O . LYS A 1 77 ? -16.998 10.033 4.019 1.00 89.69 77 LYS A O 1
ATOM 583 N N . GLN A 1 78 ? -16.745 10.398 6.220 1.00 88.81 78 GLN A N 1
ATOM 584 C CA . GLN A 1 78 ? -15.514 9.609 6.333 1.00 88.81 78 GLN A CA 1
ATOM 585 C C . GLN A 1 78 ? -15.796 8.122 6.123 1.00 88.81 78 GLN A C 1
ATOM 587 O O . GLN A 1 78 ? -15.100 7.483 5.337 1.00 88.81 78 GLN A O 1
ATOM 592 N N . LEU A 1 79 ? -16.850 7.591 6.750 1.00 88.00 79 LEU A N 1
ATOM 593 C CA . LEU A 1 79 ? -17.262 6.200 6.562 1.00 88.00 79 LEU A CA 1
ATOM 594 C C . LEU A 1 79 ? -17.524 5.882 5.082 1.00 88.00 79 LEU A C 1
ATOM 596 O O . LEU A 1 79 ? -17.005 4.898 4.555 1.00 88.00 79 LEU A O 1
ATOM 600 N N . GLN A 1 80 ? -18.264 6.744 4.382 1.00 88.50 80 GLN A N 1
ATOM 601 C CA . GLN A 1 80 ? -18.516 6.602 2.949 1.00 88.50 80 GLN A CA 1
ATOM 602 C C . GLN A 1 80 ? -17.224 6.715 2.126 1.00 88.50 80 GLN A C 1
ATOM 604 O O . GLN A 1 80 ? -17.042 5.961 1.172 1.00 88.50 80 GLN A O 1
ATOM 609 N N . GLY A 1 81 ? -16.309 7.612 2.498 1.00 85.88 81 GLY A N 1
ATOM 610 C CA . GLY A 1 81 ? -15.016 7.768 1.830 1.00 85.88 81 GLY A CA 1
ATOM 611 C C . GLY A 1 81 ? -14.129 6.522 1.917 1.00 85.88 81 GLY A C 1
ATOM 612 O O . GLY A 1 81 ? -13.464 6.179 0.939 1.00 85.88 81 GLY A O 1
ATOM 613 N 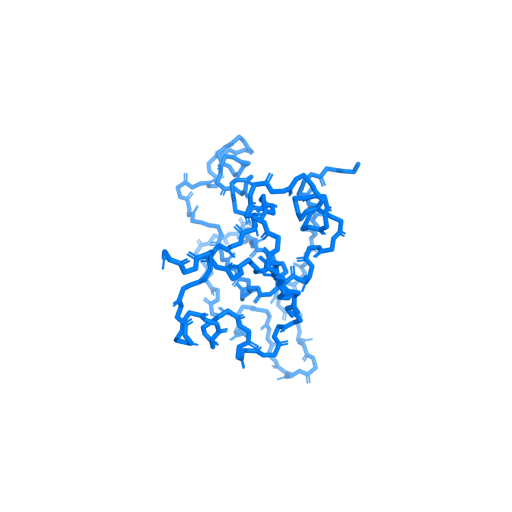N . TYR A 1 82 ? -14.142 5.823 3.055 1.00 84.44 82 TYR A N 1
ATOM 614 C CA . TYR A 1 82 ? -13.354 4.603 3.250 1.00 84.44 82 TYR A CA 1
ATOM 615 C C . TYR A 1 82 ? -14.058 3.346 2.716 1.00 84.44 82 TYR A C 1
ATOM 617 O O . TYR A 1 82 ? -13.428 2.543 2.027 1.00 84.44 82 TYR A O 1
ATOM 625 N N . CYS A 1 83 ? -15.360 3.188 2.967 1.00 85.00 83 CYS A N 1
ATOM 626 C CA . CYS A 1 83 ? -16.091 1.942 2.696 1.00 85.00 83 CYS A CA 1
ATOM 627 C C . CYS A 1 83 ? -17.009 1.979 1.473 1.00 85.00 83 CYS A C 1
ATOM 629 O O . CYS A 1 83 ? -17.378 0.929 0.952 1.00 85.00 83 CYS A O 1
ATOM 631 N N . GLY A 1 84 ? -17.360 3.159 0.959 1.00 78.00 84 GLY A N 1
ATOM 632 C CA . GLY A 1 84 ? -18.295 3.291 -0.165 1.00 78.00 84 GLY A CA 1
ATOM 633 C C . GLY A 1 84 ? -17.764 2.736 -1.493 1.00 78.00 84 GLY A C 1
ATOM 634 O O . GLY A 1 84 ? -18.537 2.424 -2.393 1.00 78.00 84 GLY A O 1
ATOM 635 N N . GLY A 1 85 ? -16.447 2.561 -1.624 1.00 69.31 85 GLY A N 1
ATOM 636 C CA . GLY A 1 85 ? -15.777 2.131 -2.857 1.00 69.31 85 GLY A CA 1
ATOM 637 C C . GLY A 1 85 ? -15.688 0.616 -3.088 1.00 69.31 85 GLY A C 1
ATOM 638 O O . GLY A 1 85 ? -14.735 0.186 -3.733 1.00 69.31 85 GLY A O 1
ATOM 639 N N . ARG A 1 86 ? -16.624 -0.195 -2.564 1.00 66.19 86 ARG A N 1
ATOM 640 C CA . ARG A 1 86 ? -16.580 -1.682 -2.582 1.00 66.19 86 ARG A CA 1
ATOM 641 C C . ARG A 1 86 ? -15.391 -2.292 -1.826 1.00 66.19 86 ARG A C 1
ATOM 643 O O . ARG A 1 86 ? -14.951 -3.396 -2.143 1.00 66.19 86 ARG A O 1
ATOM 650 N N . ARG A 1 87 ? -14.845 -1.573 -0.845 1.00 74.12 87 ARG A N 1
ATOM 651 C CA . ARG A 1 87 ? -13.832 -2.126 0.059 1.00 74.12 87 ARG A CA 1
ATOM 652 C C . ARG A 1 87 ? -14.533 -2.890 1.169 1.00 74.12 87 ARG A C 1
ATOM 654 O O . ARG A 1 87 ? -15.519 -2.404 1.717 1.00 74.12 87 ARG A O 1
ATOM 661 N N . THR A 1 88 ? -14.018 -4.064 1.511 1.00 85.69 88 THR A N 1
ATOM 662 C CA . THR A 1 88 ? -14.463 -4.756 2.718 1.00 85.69 88 THR A CA 1
ATOM 663 C C . THR A 1 88 ? -13.984 -3.950 3.914 1.00 85.69 88 THR A C 1
ATOM 665 O O . THR A 1 88 ? -12.783 -3.734 4.070 1.00 85.69 88 THR A O 1
ATOM 668 N N . CYS A 1 89 ? -14.916 -3.496 4.741 1.00 88.50 89 CYS A N 1
ATOM 669 C CA . CYS A 1 89 ? -14.610 -2.764 5.957 1.00 88.50 89 CYS A CA 1
ATOM 670 C C . CYS A 1 89 ? -15.019 -3.569 7.180 1.00 88.50 89 CYS A C 1
ATOM 672 O O . CYS A 1 89 ? -16.113 -4.131 7.218 1.00 88.50 89 CYS A O 1
ATOM 674 N N . LEU A 1 90 ? -14.160 -3.565 8.192 1.00 91.00 90 LEU A N 1
ATOM 675 C CA . LEU A 1 90 ? -14.509 -3.958 9.545 1.00 91.00 90 LEU A CA 1
ATOM 676 C C . LEU A 1 90 ? -14.780 -2.682 10.336 1.00 91.00 90 LEU A C 1
ATOM 678 O O . LEU A 1 90 ? -13.872 -1.879 10.528 1.00 91.00 90 LEU A O 1
ATOM 682 N N . ILE A 1 91 ? -16.019 -2.503 10.782 1.00 91.56 91 ILE A N 1
ATOM 683 C CA . ILE A 1 91 ? -16.431 -1.352 11.587 1.00 91.56 91 ILE A CA 1
ATOM 684 C C . ILE A 1 91 ? -16.636 -1.839 13.017 1.00 91.56 91 ILE A C 1
ATOM 686 O O . ILE A 1 91 ? -17.319 -2.837 13.240 1.00 91.56 91 ILE A O 1
ATOM 690 N N . THR A 1 92 ? -16.042 -1.149 13.981 1.00 92.12 92 THR A N 1
ATOM 691 C CA . THR A 1 92 ? -16.089 -1.525 15.396 1.00 92.12 92 THR A CA 1
ATOM 692 C C . THR A 1 92 ? -16.186 -0.292 16.289 1.00 92.12 92 THR A C 1
ATOM 694 O O . THR A 1 92 ? -15.860 0.811 15.863 1.00 92.12 92 THR A O 1
ATOM 697 N N . ARG A 1 93 ? -16.623 -0.485 17.535 1.00 90.56 93 ARG A N 1
ATOM 698 C CA . ARG A 1 93 ? -16.566 0.521 18.610 1.00 90.56 93 ARG A CA 1
ATOM 699 C C . ARG A 1 93 ? -15.354 0.350 19.528 1.00 90.56 93 ARG A C 1
ATOM 701 O O . ARG A 1 93 ? -15.220 1.075 20.500 1.00 90.56 93 ARG A O 1
ATOM 708 N N . LEU A 1 94 ? -14.493 -0.632 19.256 1.00 90.31 94 LEU A N 1
ATOM 709 C CA . LEU A 1 94 ? -13.230 -0.758 19.978 1.00 90.31 94 LEU A CA 1
ATOM 710 C C . LEU A 1 94 ? -12.366 0.486 19.733 1.00 90.31 94 LEU A C 1
ATOM 712 O O . LEU A 1 94 ? -12.391 1.017 18.615 1.00 90.31 94 LEU A O 1
ATOM 716 N N . PRO A 1 95 ? -11.584 0.922 20.731 1.00 88.44 95 PRO A N 1
ATOM 717 C CA . PRO A 1 95 ? -10.742 2.097 20.592 1.00 88.44 95 PRO A CA 1
ATOM 718 C C . PRO A 1 95 ? -9.669 1.853 19.522 1.00 88.44 95 PRO A C 1
ATOM 720 O O . PRO A 1 95 ? -9.248 0.718 19.275 1.00 88.44 95 PRO A O 1
ATOM 723 N N . ALA A 1 96 ? -9.273 2.918 18.824 1.00 87.44 96 ALA A N 1
ATOM 724 C CA . ALA A 1 96 ? -8.416 2.816 17.642 1.00 87.44 96 ALA A CA 1
ATOM 725 C C . ALA A 1 96 ? -7.006 2.267 17.945 1.00 87.44 96 ALA A C 1
ATOM 727 O O . ALA A 1 96 ? -6.377 1.704 17.052 1.00 87.44 96 ALA A O 1
ATOM 728 N N . ASP A 1 97 ? -6.542 2.399 19.188 1.00 88.00 97 ASP A N 1
ATOM 729 C CA . ASP A 1 97 ? -5.282 1.871 19.727 1.00 88.00 97 ASP A CA 1
ATOM 730 C C . ASP A 1 97 ? -5.398 0.424 20.248 1.00 88.00 97 ASP A C 1
ATOM 732 O O . ASP A 1 97 ? -4.448 -0.136 20.797 1.00 88.00 97 ASP A O 1
ATOM 736 N N . SER A 1 98 ? -6.554 -0.221 20.066 1.00 89.94 98 SER A N 1
ATOM 737 C CA . SER A 1 98 ? -6.737 -1.618 20.440 1.00 89.94 98 SER A CA 1
ATOM 738 C C . SER A 1 98 ? -5.752 -2.519 19.690 1.00 89.94 98 SER A C 1
ATOM 740 O O . SER A 1 98 ? -5.800 -2.657 18.464 1.00 89.94 98 SER A O 1
ATOM 742 N N . ILE A 1 99 ? -4.925 -3.238 20.454 1.00 90.38 99 ILE A N 1
ATOM 743 C CA . ILE A 1 99 ? -3.960 -4.230 19.949 1.00 90.38 99 ILE A CA 1
ATOM 744 C C . ILE A 1 99 ? -4.640 -5.250 19.022 1.00 90.38 99 ILE A C 1
ATOM 746 O O . ILE A 1 99 ? -4.060 -5.688 18.028 1.00 90.38 99 ILE A O 1
ATOM 750 N N . ILE A 1 100 ? -5.891 -5.614 19.319 1.00 90.75 100 ILE A N 1
ATOM 751 C CA . ILE A 1 100 ? -6.672 -6.561 18.516 1.00 90.75 100 ILE A CA 1
ATOM 752 C C . ILE A 1 100 ? -6.923 -5.989 17.117 1.00 90.75 100 ILE A C 1
ATOM 754 O O . ILE A 1 100 ? -6.757 -6.694 16.121 1.00 90.75 100 ILE A O 1
ATOM 758 N N . LEU A 1 101 ? -7.282 -4.706 17.020 1.00 89.81 101 LEU A N 1
ATOM 759 C CA . LEU A 1 101 ? -7.527 -4.051 15.736 1.00 89.81 101 LEU A CA 1
ATOM 760 C C . LEU A 1 101 ? -6.247 -3.885 14.926 1.00 89.81 101 LEU A C 1
ATOM 762 O O . LEU A 1 101 ? -6.262 -4.121 13.717 1.00 89.81 101 LEU A O 1
ATOM 766 N N . GLU A 1 102 ? -5.130 -3.567 15.577 1.00 87.69 102 GLU A N 1
ATOM 767 C CA . GLU A 1 102 ? -3.834 -3.535 14.903 1.00 87.69 102 GLU A CA 1
ATOM 768 C C . GLU A 1 102 ? -3.445 -4.907 14.342 1.00 87.69 102 GLU A C 1
ATOM 770 O O . GLU A 1 102 ? -2.994 -5.016 13.198 1.00 87.69 102 GLU A O 1
ATOM 775 N N . GLN A 1 103 ? -3.632 -5.975 15.123 1.00 88.94 103 GLN A N 1
ATOM 776 C CA . GLN A 1 103 ? -3.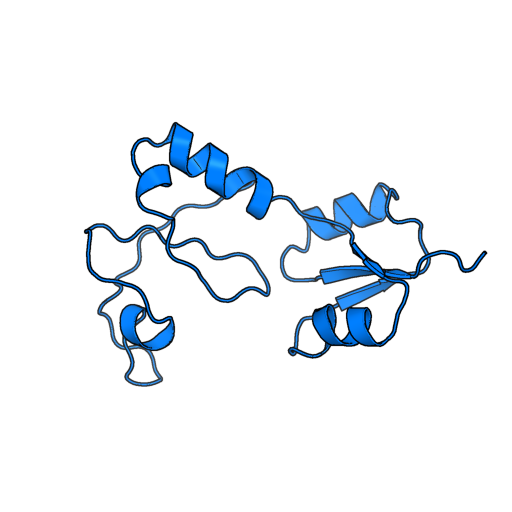362 -7.342 14.679 1.00 88.94 103 GLN A CA 1
ATOM 777 C C . GLN A 1 103 ? -4.273 -7.750 13.519 1.00 88.94 103 GLN A C 1
ATOM 779 O O . GLN A 1 103 ? -3.797 -8.330 12.539 1.00 88.94 103 GLN A O 1
ATOM 784 N N . LEU A 1 104 ? -5.562 -7.410 13.581 1.00 88.25 104 LEU A N 1
ATOM 785 C CA . LEU A 1 104 ? -6.506 -7.660 12.494 1.00 88.25 104 LEU A CA 1
ATOM 786 C C . LEU A 1 104 ? -6.104 -6.912 11.222 1.00 88.25 104 LEU A C 1
ATOM 788 O O . LEU A 1 104 ? -6.031 -7.534 10.164 1.00 88.25 104 LEU A O 1
ATOM 792 N N . ALA A 1 105 ? -5.749 -5.631 11.318 1.00 86.88 105 ALA A N 1
ATOM 793 C CA . ALA A 1 105 ? -5.289 -4.848 10.174 1.00 86.88 105 ALA A CA 1
ATOM 794 C C . ALA A 1 105 ? -3.976 -5.409 9.583 1.00 86.88 105 ALA A C 1
ATOM 796 O O . ALA A 1 105 ? -3.782 -5.426 8.363 1.00 86.88 105 ALA A O 1
ATOM 797 N N . ARG A 1 106 ? -3.073 -5.935 10.427 1.00 85.06 106 ARG A N 1
ATOM 798 C CA . ARG A 1 106 ? -1.834 -6.614 9.995 1.00 85.06 106 ARG A CA 1
ATOM 799 C C . ARG A 1 106 ? -2.101 -7.916 9.251 1.00 85.06 106 ARG A C 1
ATOM 801 O O . ARG A 1 106 ? -1.435 -8.173 8.241 1.00 85.06 106 ARG A O 1
ATOM 808 N N . ASN A 1 107 ? -3.041 -8.715 9.745 1.00 86.38 107 ASN A N 1
ATOM 809 C CA . ASN A 1 107 ? -3.353 -10.038 9.212 1.00 86.38 107 ASN A CA 1
ATOM 810 C C . ASN A 1 107 ? -4.231 -9.959 7.955 1.00 86.38 107 ASN A C 1
ATOM 812 O O . ASN A 1 107 ? -3.968 -10.656 6.975 1.00 86.38 107 ASN A O 1
ATOM 816 N N . PHE A 1 108 ? -5.215 -9.060 7.945 1.00 85.88 108 PHE A N 1
ATOM 817 C CA . PHE A 1 108 ? -6.212 -8.904 6.887 1.00 85.88 108 PHE A CA 1
ATOM 818 C C . PHE A 1 108 ? -6.024 -7.589 6.124 1.00 85.88 108 PHE A C 1
ATOM 820 O O . PHE A 1 108 ? -6.873 -6.707 6.134 1.00 85.88 108 PHE A O 1
ATOM 827 N N . ARG A 1 109 ? -4.915 -7.477 5.386 1.00 78.00 109 ARG A N 1
ATOM 828 C CA . ARG A 1 109 ? -4.525 -6.251 4.652 1.00 78.00 109 ARG A CA 1
ATOM 829 C C . ARG A 1 109 ? -5.472 -5.811 3.528 1.00 78.00 109 ARG A C 1
ATOM 831 O O . ARG A 1 109 ? -5.258 -4.766 2.922 1.00 78.00 109 ARG A O 1
ATOM 838 N N . THR A 1 110 ? -6.450 -6.638 3.176 1.00 78.31 110 THR A N 1
ATOM 839 C CA . THR A 1 110 ? -7.492 -6.318 2.189 1.00 78.31 110 THR A CA 1
ATOM 840 C C . THR A 1 110 ? -8.734 -5.702 2.828 1.00 78.31 110 THR A C 1
ATOM 842 O O . THR A 1 110 ? -9.624 -5.279 2.094 1.00 78.31 110 THR A O 1
ATOM 845 N N . VAL A 1 111 ? -8.804 -5.681 4.162 1.00 83.88 111 VAL A N 1
ATOM 846 C CA . VAL A 1 111 ? -9.916 -5.139 4.939 1.00 83.88 111 VAL A CA 1
ATOM 847 C C . VAL A 1 111 ? -9.493 -3.809 5.553 1.00 83.88 111 VAL A C 1
ATOM 849 O O . VAL A 1 111 ? -8.444 -3.714 6.185 1.00 83.88 111 VAL A O 1
ATOM 852 N N . GLU A 1 112 ? -10.319 -2.784 5.376 1.00 87.00 112 GLU A N 1
ATOM 853 C CA . GLU A 1 112 ? -10.149 -1.496 6.051 1.00 87.00 112 GLU A CA 1
ATOM 854 C C . GLU A 1 112 ? -10.724 -1.608 7.467 1.00 87.00 112 GLU A C 1
ATOM 856 O O . GLU A 1 112 ? -11.907 -1.912 7.634 1.00 87.00 112 GLU A O 1
ATOM 861 N N . VAL A 1 113 ? -9.901 -1.393 8.495 1.00 89.31 113 VAL A N 1
ATOM 862 C CA . VAL A 1 113 ? -10.343 -1.468 9.895 1.00 89.31 113 VAL A CA 1
ATOM 863 C C . VAL A 1 113 ? -10.662 -0.064 10.394 1.00 89.31 113 VAL A C 1
ATOM 865 O O . VAL A 1 113 ? -9.782 0.798 10.454 1.00 89.31 113 VAL A O 1
ATOM 868 N N . LEU A 1 114 ? -11.928 0.159 10.741 1.00 89.25 114 LEU A N 1
ATOM 869 C CA . LEU A 1 114 ? -12.454 1.442 11.183 1.00 89.25 114 LEU A CA 1
ATOM 870 C C . LEU A 1 114 ? -12.972 1.342 12.620 1.00 89.25 114 LEU A C 1
ATOM 872 O O . LEU A 1 114 ? -13.802 0.488 12.931 1.00 89.25 114 LEU A O 1
ATOM 876 N N . SER A 1 115 ? -12.510 2.252 13.468 1.00 91.69 115 SER A N 1
ATOM 877 C CA . SER A 1 115 ? -13.049 2.487 14.805 1.00 91.69 115 SER A CA 1
ATOM 878 C C . SER A 1 115 ? -14.013 3.671 14.735 1.00 91.69 115 SER A C 1
ATOM 880 O O . SER A 1 115 ? -13.657 4.737 14.230 1.00 91.69 115 SER A O 1
ATOM 882 N N . LEU A 1 116 ? -15.249 3.472 15.182 1.00 87.81 116 LEU A N 1
ATOM 883 C CA . LEU A 1 116 ? -16.183 4.558 15.452 1.00 87.81 116 LEU A CA 1
ATOM 884 C C . LEU A 1 116 ? -15.663 5.262 16.703 1.00 87.81 116 LEU A C 1
ATOM 886 O O . LEU A 1 116 ? -15.589 4.627 17.754 1.00 87.81 116 LEU A O 1
ATOM 890 N N . GLY A 1 117 ? -15.247 6.523 16.569 1.00 69.88 117 GLY A N 1
ATOM 891 C CA . GLY A 1 117 ? -14.799 7.306 17.717 1.00 69.88 117 GLY A CA 1
ATOM 892 C C . GLY A 1 117 ? -15.862 7.303 18.815 1.00 69.88 117 GLY A C 1
ATOM 893 O O . GLY A 1 117 ? -17.057 7.262 18.516 1.00 69.88 117 GLY A O 1
ATOM 894 N N . GLU A 1 118 ? -15.428 7.321 20.073 1.00 59.53 118 GLU A N 1
ATOM 895 C CA . GLU A 1 118 ? -16.337 7.608 21.178 1.00 59.53 118 GLU A CA 1
ATOM 896 C C . GLU A 1 118 ? -16.877 9.027 20.962 1.00 59.53 118 GLU A C 1
ATOM 898 O O . GLU A 1 118 ? -16.105 9.981 20.828 1.00 59.53 118 GLU A O 1
ATOM 903 N N . GLU A 1 119 ? -18.198 9.157 20.817 1.00 50.69 119 GLU A N 1
ATOM 904 C CA . GLU A 1 119 ? -18.832 10.463 20.980 1.00 50.69 119 GLU A CA 1
ATOM 905 C C . GLU A 1 119 ? -18.567 10.926 22.424 1.00 50.69 119 GLU A C 1
ATOM 907 O O . GLU A 1 119 ? -18.684 10.099 23.334 1.00 50.69 119 GLU A O 1
ATOM 912 N N . PRO A 1 120 ? -18.153 12.190 22.632 1.00 48.28 120 PRO A N 1
ATOM 913 C CA . PRO A 1 120 ? -17.969 12.752 23.967 1.00 48.28 120 PRO A CA 1
ATOM 914 C C . PRO A 1 120 ? -19.275 12.808 24.768 1.00 48.28 120 PRO A C 1
ATOM 916 O O . PRO A 1 120 ? -20.354 12.958 24.148 1.00 48.28 120 PRO A O 1
#